Protein AF-A0ABD6YNB9-F1 (afdb_monomer)

pLDDT: mean 78.76, std 14.49, range [44.69, 95.44]

Radius of gyration: 29.6 Å; Cα contacts (8 Å, |Δi|>4): 122; chains: 1; bounding box: 34×37×89 Å

Foldseek 3Di:
DPPVVVVVVVVVVVVVVVVVVVVCVVPPPPPPPLCFWDKDKDKAAWAWDDDDDPGTKTKIKIWIFTGGNNDGPDIDIDIDIDHHPDDPD

Sequence (89 aa):
MSTNLSKKLSIKRVLSITTILCFIFILLPYKMEAKGFGTDTEYGECQWTGGCGESSSGARVVTKKLKIFWITVSKDTGIESCAPSNPPC

Mean predicted aligned error: 15.05 Å

Secondary structure (DSSP, 8-state):
--SHHHHHHHHHHHHHHHHHHHHHHHHS------TTEEEEEEEPP-EEEE--GGG-EEEEEEEEEEEETTEEEEEEEEEEEE--SS---

Structure (mmCIF, N/CA/C/O backbone):
data_AF-A0ABD6YNB9-F1
#
_entry.id   AF-A0ABD6YNB9-F1
#
loop_
_atom_site.group_PDB
_atom_site.id
_atom_site.type_symbol
_atom_site.label_atom_id
_atom_site.label_alt_id
_atom_site.label_comp_id
_atom_site.label_asym_id
_atom_site.label_entity_id
_atom_site.label_seq_id
_atom_site.pdbx_PDB_ins_code
_atom_site.Cartn_x
_atom_site.Cartn_y
_atom_site.Cartn_z
_atom_site.occupancy
_atom_site.B_iso_or_equiv
_atom_site.auth_seq_id
_atom_site.auth_comp_id
_atom_site.auth_asym_id
_atom_site.auth_atom_id
_atom_site.pdbx_PDB_model_num
ATOM 1 N N . MET A 1 1 ? -6.126 30.804 67.287 1.00 44.69 1 MET A N 1
ATOM 2 C CA . MET A 1 1 ? -7.093 29.814 66.758 1.00 44.69 1 MET A CA 1
ATOM 3 C C . MET A 1 1 ? -7.360 30.129 65.278 1.00 44.69 1 MET A C 1
ATOM 5 O O . MET A 1 1 ? -8.320 30.814 64.977 1.00 44.69 1 MET A O 1
ATOM 9 N N . SER A 1 2 ? -6.455 29.767 64.349 1.00 49.56 2 SER A N 1
ATOM 10 C CA . SER A 1 2 ? -6.568 30.193 62.927 1.00 49.56 2 SER A CA 1
ATOM 11 C C . SER A 1 2 ? -5.836 29.284 61.916 1.00 49.56 2 SER A C 1
ATOM 13 O O . SER A 1 2 ? -5.440 29.703 60.837 1.00 49.56 2 SER A O 1
ATOM 15 N N . THR A 1 3 ? -5.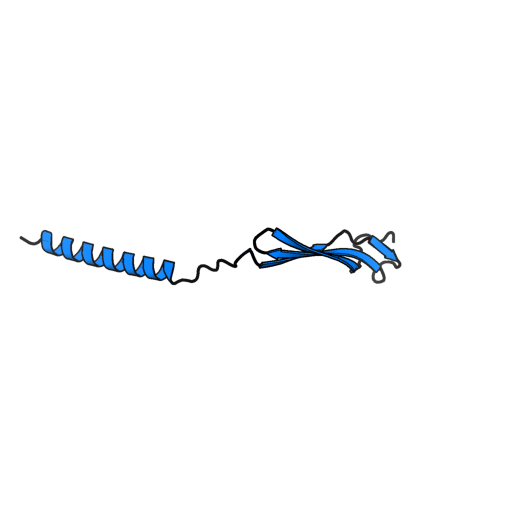607 28.010 62.238 1.00 51.66 3 THR A N 1
ATOM 16 C CA . THR A 1 3 ? -4.922 27.075 61.316 1.00 51.66 3 THR A CA 1
ATOM 17 C C . THR A 1 3 ? -5.893 26.150 60.576 1.00 51.66 3 THR A C 1
ATOM 19 O O . THR A 1 3 ? -5.610 25.719 59.459 1.00 51.66 3 THR A O 1
ATOM 22 N N . ASN A 1 4 ? -7.078 25.901 61.143 1.00 53.97 4 ASN A N 1
ATOM 23 C CA . ASN A 1 4 ? -8.089 25.018 60.549 1.00 53.97 4 ASN A CA 1
ATOM 24 C C . ASN A 1 4 ? -8.876 25.658 59.391 1.00 53.97 4 ASN A C 1
ATOM 26 O O . ASN A 1 4 ? -9.293 24.951 58.473 1.00 53.97 4 ASN A O 1
ATOM 30 N N . LEU A 1 5 ? -9.055 26.984 59.392 1.00 50.38 5 LEU A N 1
ATOM 31 C CA . LEU A 1 5 ? -9.800 27.678 58.334 1.00 50.38 5 LEU A CA 1
ATOM 32 C C . LEU A 1 5 ? -8.988 27.768 57.029 1.00 50.38 5 LEU A C 1
ATOM 34 O O . LEU A 1 5 ? -9.511 27.483 55.954 1.00 50.38 5 LEU A O 1
ATOM 38 N N . SER A 1 6 ? -7.690 28.082 57.142 1.00 52.34 6 SER A N 1
ATOM 39 C CA . SER A 1 6 ? -6.771 28.201 55.999 1.00 52.34 6 SER A CA 1
ATOM 40 C C . SER A 1 6 ? -6.583 26.864 55.262 1.00 52.34 6 SER A C 1
AT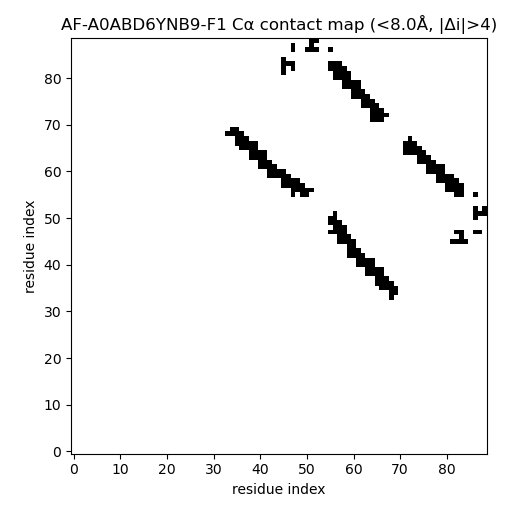OM 42 O O . SER A 1 6 ? -6.686 26.802 54.035 1.00 52.34 6 SER A O 1
ATOM 44 N N . LYS A 1 7 ? -6.448 25.748 56.000 1.00 54.31 7 LYS A N 1
ATOM 45 C CA . LYS A 1 7 ? -6.370 24.399 55.406 1.00 54.31 7 LYS A CA 1
ATOM 46 C C . LYS A 1 7 ? -7.661 23.985 54.688 1.00 54.31 7 LYS A C 1
ATOM 48 O O . LYS A 1 7 ? -7.589 23.454 53.583 1.00 54.31 7 LYS A O 1
ATOM 53 N N . LYS A 1 8 ? -8.841 24.267 55.262 1.00 55.50 8 LYS A N 1
ATOM 54 C CA . LYS A 1 8 ? -10.138 23.974 54.615 1.00 55.50 8 LYS A CA 1
ATOM 55 C C . LYS A 1 8 ? -10.330 24.748 53.308 1.00 55.50 8 LYS A C 1
ATOM 57 O O . LYS A 1 8 ? -10.887 24.198 52.359 1.00 55.50 8 LYS A O 1
ATOM 62 N N . LEU A 1 9 ? -9.875 26.001 53.251 1.00 55.75 9 LEU A N 1
ATOM 63 C CA . LEU A 1 9 ? -9.973 26.835 52.050 1.00 55.75 9 LEU A CA 1
ATOM 64 C C . LEU A 1 9 ? -9.039 26.336 50.932 1.00 55.75 9 LEU A 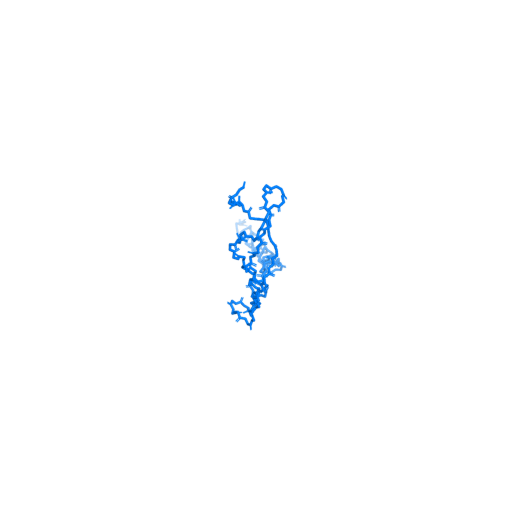C 1
ATOM 66 O O . LEU A 1 9 ? -9.428 26.314 49.765 1.00 55.75 9 LEU A O 1
ATOM 70 N N . SER A 1 10 ? -7.840 25.880 51.306 1.00 62.66 10 SER A N 1
ATOM 71 C CA . SER A 1 10 ? -6.850 25.314 50.383 1.00 62.66 10 SER A CA 1
ATOM 72 C C . SER A 1 10 ? -7.339 24.012 49.739 1.00 62.66 10 SER A C 1
ATOM 74 O O . SER A 1 10 ? -7.330 23.886 48.517 1.00 62.66 10 SER A O 1
ATOM 76 N N . ILE A 1 11 ? -7.888 23.084 50.532 1.00 70.31 11 ILE A N 1
ATOM 77 C CA . ILE A 1 11 ? -8.379 21.789 50.024 1.00 70.31 11 ILE A CA 1
ATOM 78 C C . ILE A 1 11 ? -9.542 21.977 49.039 1.00 70.31 11 ILE A C 1
ATOM 80 O O . ILE A 1 11 ? -9.561 21.343 47.986 1.00 70.31 11 ILE A O 1
ATOM 84 N N . LYS A 1 12 ? -10.487 22.884 49.334 1.00 69.31 12 LYS A N 1
ATOM 85 C CA . LYS A 1 12 ? -11.600 23.187 48.417 1.00 69.31 12 LYS A CA 1
ATOM 86 C C . LYS A 1 12 ? -11.115 23.751 47.079 1.00 69.31 12 LYS A C 1
ATOM 88 O O . LYS A 1 12 ? -11.649 23.377 46.039 1.00 69.31 12 LYS A O 1
ATOM 93 N N . ARG A 1 13 ? -10.098 24.622 47.094 1.00 71.00 13 ARG A N 1
ATOM 94 C CA . ARG A 1 13 ? -9.497 25.161 45.864 1.00 71.00 13 ARG A CA 1
ATOM 95 C C . ARG A 1 13 ? -8.793 24.080 45.054 1.00 71.00 13 ARG A C 1
ATOM 97 O O . ARG A 1 13 ? -9.008 24.009 43.851 1.00 71.00 13 ARG A O 1
ATOM 104 N N . VAL A 1 14 ? -8.013 23.218 45.706 1.00 77.75 14 VAL A N 1
ATOM 105 C CA . VAL A 1 14 ? -7.318 22.112 45.030 1.00 77.75 14 VAL A CA 1
ATOM 106 C C . VAL A 1 14 ? -8.319 21.167 44.367 1.00 77.75 14 VAL A C 1
ATOM 108 O O . VAL A 1 14 ? -8.158 20.859 43.191 1.00 77.75 14 VAL A O 1
ATOM 111 N N . LEU A 1 15 ? -9.389 20.788 45.076 1.00 77.56 15 LEU A N 1
ATOM 112 C CA . LEU A 1 15 ? -10.421 19.886 44.553 1.00 77.56 15 LEU A CA 1
ATOM 113 C C . LEU A 1 15 ? -11.179 20.480 43.355 1.00 77.56 15 LEU A C 1
ATOM 115 O O . LEU A 1 15 ? -11.551 19.756 42.434 1.00 77.56 15 LEU A O 1
ATOM 119 N N . SER A 1 16 ? -11.392 21.799 43.358 1.00 79.56 16 SER A N 1
ATOM 120 C CA . SER A 1 16 ? -12.028 22.511 42.247 1.00 79.56 16 SER A CA 1
ATOM 121 C C . SER A 1 16 ? -11.125 22.570 41.015 1.00 79.56 16 SER A C 1
ATOM 123 O O . SER A 1 16 ? -11.606 22.436 39.896 1.00 79.56 16 SER A O 1
ATOM 125 N N . ILE A 1 17 ? -9.817 22.763 41.200 1.00 82.62 17 ILE A N 1
ATOM 126 C CA . ILE A 1 17 ? -8.863 22.830 40.087 1.00 82.62 17 ILE A CA 1
ATOM 127 C C . ILE A 1 17 ? -8.701 21.449 39.445 1.00 82.62 17 ILE A C 1
ATOM 129 O O . ILE A 1 17 ? -8.707 21.342 38.220 1.00 82.62 17 ILE A O 1
ATOM 133 N N . THR A 1 18 ? -8.619 20.380 40.244 1.00 82.56 18 THR A N 1
ATOM 134 C CA . THR A 1 18 ? -8.522 19.013 39.713 1.00 82.56 18 THR A CA 1
ATOM 135 C C . THR A 1 18 ? -9.784 18.570 38.988 1.00 82.56 18 THR A C 1
ATOM 137 O O . THR A 1 18 ? -9.671 17.936 37.945 1.00 82.56 18 THR A O 1
ATOM 140 N N . THR A 1 19 ? -10.979 18.931 39.464 1.00 82.81 19 THR A N 1
ATOM 141 C CA . THR A 1 19 ? -12.219 18.625 38.726 1.00 82.81 19 THR A CA 1
ATOM 142 C C . THR A 1 19 ? -12.293 19.367 37.397 1.00 82.81 19 THR A C 1
ATOM 144 O O . THR A 1 19 ? -12.636 18.746 36.395 1.00 82.81 19 THR A O 1
ATOM 147 N N . ILE A 1 20 ? -11.912 20.647 37.349 1.00 84.94 20 ILE A N 1
ATOM 148 C CA . ILE A 1 20 ? -11.855 21.414 36.094 1.00 84.94 20 ILE A CA 1
ATOM 149 C C . ILE A 1 20 ? -10.845 20.790 35.121 1.00 84.94 20 ILE A C 1
ATOM 151 O O . ILE A 1 20 ? -11.174 20.588 33.956 1.00 84.94 20 ILE A O 1
ATOM 155 N N . LEU A 1 21 ? -9.651 20.421 35.594 1.00 83.12 21 LEU A N 1
ATOM 156 C CA . LEU A 1 21 ? -8.647 19.736 34.774 1.00 83.12 21 LEU A CA 1
ATOM 157 C C . LEU A 1 21 ? -9.169 18.398 34.239 1.00 83.12 21 LEU A C 1
ATOM 159 O O . LEU A 1 21 ? -9.058 18.151 33.043 1.00 83.12 21 LEU A O 1
ATOM 163 N N . CYS A 1 22 ? -9.791 17.565 35.078 1.00 82.44 22 CYS A N 1
ATOM 164 C CA . CYS A 1 22 ? -10.395 16.307 34.637 1.00 82.44 22 CYS A CA 1
ATOM 165 C C . CYS A 1 22 ? -11.488 16.533 33.585 1.00 82.44 22 CYS A C 1
ATOM 167 O O . CYS A 1 22 ? -11.514 15.828 32.582 1.00 82.44 22 CYS A O 1
ATOM 169 N N . PHE A 1 23 ? -12.355 17.533 33.770 1.00 81.50 23 PHE A N 1
ATOM 170 C CA . PHE A 1 23 ? -13.363 17.889 32.770 1.00 81.50 23 PHE A C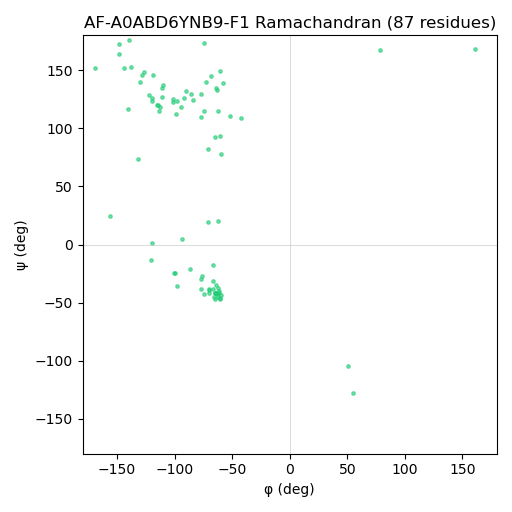A 1
ATOM 171 C C . PHE A 1 23 ? -12.728 18.323 31.451 1.00 81.50 23 PHE A C 1
ATOM 173 O O . PHE A 1 23 ? -13.186 17.898 30.398 1.00 81.50 23 PHE A O 1
ATOM 180 N N . ILE A 1 24 ? -11.650 19.108 31.493 1.00 80.69 24 ILE A N 1
ATOM 181 C CA . ILE A 1 24 ? -10.904 19.508 30.295 1.00 80.69 24 ILE A CA 1
ATOM 182 C C . ILE A 1 24 ? -10.287 18.284 29.608 1.00 80.69 24 ILE A C 1
ATOM 184 O O . ILE A 1 24 ? -10.390 18.178 28.395 1.00 80.69 24 ILE A O 1
ATOM 188 N N . PHE A 1 25 ? -9.711 17.330 30.346 1.00 73.00 25 PHE A N 1
ATOM 189 C CA . PHE A 1 25 ? -9.162 16.097 29.764 1.00 73.00 25 PHE A CA 1
ATOM 190 C C . PHE A 1 25 ? -10.227 15.167 29.167 1.00 73.00 25 PHE A C 1
ATOM 192 O O . PHE A 1 25 ? -9.938 14.479 28.195 1.00 73.00 25 PHE A O 1
ATOM 199 N N . ILE A 1 26 ? -11.442 15.147 29.724 1.00 72.69 26 ILE A N 1
ATOM 200 C CA . ILE A 1 26 ? -12.570 14.364 29.191 1.00 72.69 26 ILE A CA 1
ATOM 201 C C . ILE A 1 26 ? -13.194 15.053 27.967 1.00 72.69 26 ILE A C 1
ATOM 203 O O . ILE A 1 26 ? -13.606 14.380 27.026 1.00 72.69 26 ILE A O 1
ATOM 207 N N . LEU A 1 27 ? -13.291 16.386 27.988 1.00 68.25 27 LEU A N 1
ATOM 208 C CA . LEU A 1 27 ? -13.927 17.184 26.935 1.00 68.25 27 LEU A CA 1
ATOM 209 C C . LEU A 1 27 ? -12.980 17.548 25.793 1.00 68.25 27 LEU A C 1
ATOM 211 O O . LEU A 1 27 ? -13.458 17.859 24.704 1.00 68.25 27 LEU A O 1
ATOM 215 N N . LEU A 1 28 ? -11.662 17.527 26.012 1.00 66.88 28 LEU A N 1
ATOM 216 C CA . LEU A 1 28 ? -10.693 17.569 24.928 1.00 66.88 28 LEU A CA 1
ATOM 217 C C . LEU A 1 28 ? -10.931 16.312 24.096 1.00 66.88 28 LEU A C 1
ATOM 219 O O . LEU A 1 28 ? -10.710 15.213 24.610 1.00 66.88 28 LEU A O 1
ATOM 223 N N . PRO A 1 29 ? -11.359 16.438 22.828 1.00 56.72 29 PRO A N 1
ATOM 224 C CA . PRO A 1 29 ? -11.367 15.306 21.932 1.00 56.72 29 PRO A CA 1
ATOM 225 C C . PRO A 1 29 ? -9.901 14.936 21.745 1.00 56.72 29 PRO A C 1
ATOM 227 O O . PRO A 1 29 ? -9.190 15.500 20.912 1.00 56.72 29 PRO A O 1
ATOM 230 N N . TYR A 1 30 ? -9.420 14.013 22.579 1.00 58.44 30 TYR A N 1
ATOM 231 C CA . TYR A 1 30 ? -8.236 13.244 22.276 1.00 58.44 30 TYR A CA 1
ATOM 232 C C . TYR A 1 30 ? -8.547 12.700 20.896 1.00 58.44 30 TYR A C 1
ATOM 234 O O . TYR A 1 30 ? -9.523 11.964 20.747 1.00 58.44 30 TYR A O 1
ATOM 242 N N . LYS A 1 31 ? -7.833 13.178 19.874 1.00 53.06 31 LYS A N 1
ATOM 243 C CA . LYS A 1 31 ? -7.911 12.646 18.520 1.00 53.06 31 LYS A CA 1
ATOM 244 C C . LYS A 1 31 ? -7.516 11.173 18.602 1.00 53.06 31 LYS A C 1
ATOM 246 O O . LYS A 1 31 ? -6.406 10.788 18.264 1.00 53.06 31 LYS A O 1
ATOM 251 N N . MET A 1 32 ? -8.428 10.330 19.062 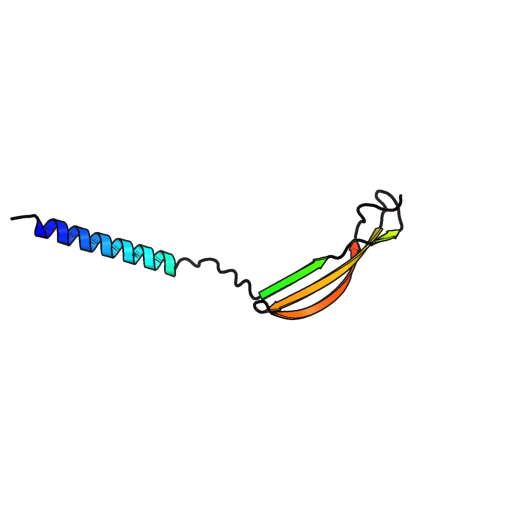1.00 54.31 32 MET A N 1
ATOM 252 C CA . MET A 1 32 ? -8.530 8.977 18.596 1.00 54.31 32 MET A CA 1
ATOM 253 C C . MET A 1 32 ? -9.069 9.160 17.193 1.00 54.31 32 MET A C 1
ATOM 255 O O . MET A 1 32 ? -10.270 9.106 16.950 1.00 54.31 32 MET A O 1
ATOM 259 N N . GLU A 1 33 ? -8.156 9.453 16.263 1.00 52.56 33 GLU A N 1
ATOM 260 C CA . GLU A 1 33 ? -8.309 8.914 14.926 1.00 52.56 33 GLU A CA 1
ATOM 261 C C . GLU A 1 33 ? -8.732 7.474 15.164 1.00 52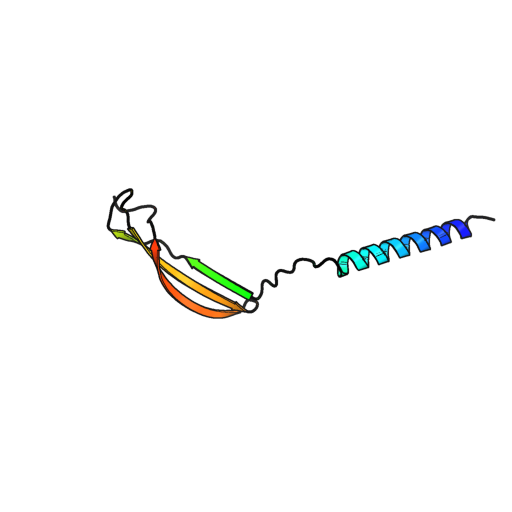.56 33 GLU A C 1
ATOM 263 O O . GLU A 1 33 ? -7.981 6.687 15.750 1.00 52.56 33 GLU A O 1
ATOM 268 N N . ALA A 1 34 ? -9.993 7.169 14.872 1.00 52.00 34 ALA A N 1
ATOM 269 C CA . ALA A 1 34 ? -10.437 5.804 14.869 1.00 52.00 34 ALA A CA 1
ATOM 270 C C . ALA A 1 34 ? -9.568 5.149 13.800 1.00 52.00 34 ALA A C 1
ATOM 272 O O . ALA A 1 34 ? -9.906 5.184 12.620 1.00 52.00 34 ALA A O 1
ATOM 273 N N . LYS A 1 35 ? -8.441 4.552 14.216 1.00 54.78 35 LYS A N 1
ATOM 274 C CA . LYS A 1 35 ? -7.527 3.727 13.409 1.00 54.78 35 LYS A CA 1
ATOM 275 C C . LYS A 1 35 ? -8.228 2.475 12.875 1.00 54.78 35 LYS A C 1
ATOM 277 O O . LYS A 1 35 ? -7.586 1.473 12.592 1.00 54.78 35 LYS A O 1
ATOM 282 N N . GLY A 1 36 ? -9.556 2.509 12.843 1.00 54.78 36 GLY A N 1
ATOM 283 C CA . GLY A 1 36 ? -10.404 1.433 12.453 1.00 54.78 36 GLY A CA 1
ATOM 284 C C . GLY A 1 36 ? -10.868 1.522 11.015 1.00 54.78 36 GLY A C 1
ATOM 285 O O . GLY A 1 36 ? -10.989 0.509 10.354 1.00 54.78 36 GLY A O 1
ATOM 286 N N . PHE A 1 37 ? -11.123 2.710 10.492 1.00 65.06 37 PHE A N 1
ATOM 287 C CA . PHE A 1 37 ? -11.640 2.825 9.135 1.00 65.06 37 PHE A CA 1
ATOM 288 C C . PHE A 1 37 ? -10.584 3.478 8.265 1.00 65.06 37 PHE A C 1
ATOM 290 O O . PHE A 1 37 ? -10.173 4.605 8.527 1.00 65.06 37 PHE A O 1
ATOM 297 N N . GLY A 1 38 ? -10.120 2.752 7.253 1.00 75.69 38 GLY A N 1
ATOM 298 C CA . GLY A 1 38 ? -9.059 3.245 6.389 1.00 75.69 38 GLY A CA 1
ATOM 299 C C . GLY A 1 38 ? -8.855 2.390 5.153 1.00 75.69 38 GLY A C 1
ATOM 300 O O . GLY A 1 38 ? -9.132 1.191 5.140 1.00 75.69 38 GLY A O 1
ATOM 301 N N . THR A 1 39 ? -8.372 3.033 4.098 1.00 82.81 39 THR A N 1
ATOM 302 C CA . THR A 1 39 ? -7.868 2.362 2.904 1.00 82.81 39 THR A CA 1
ATOM 303 C C . THR A 1 39 ? -6.352 2.301 2.987 1.00 82.81 39 THR A C 1
ATOM 305 O O . THR A 1 39 ? -5.689 3.332 2.884 1.00 82.81 39 THR A O 1
ATOM 308 N N . ASP A 1 40 ? -5.809 1.099 3.129 1.00 85.75 40 ASP A N 1
ATOM 309 C CA . ASP A 1 40 ? -4.374 0.867 3.024 1.00 85.75 40 ASP A CA 1
ATOM 310 C C . ASP A 1 40 ? -4.032 0.558 1.571 1.00 85.75 40 ASP A C 1
ATOM 312 O O . ASP A 1 40 ? -4.693 -0.257 0.927 1.00 85.75 40 ASP A O 1
ATOM 316 N N . THR A 1 41 ? -3.001 1.206 1.042 1.00 90.31 41 THR A N 1
ATOM 317 C CA . THR A 1 41 ? -2.499 0.918 -0.305 1.00 90.31 41 THR A CA 1
ATOM 318 C C . THR A 1 41 ? -1.095 0.351 -0.196 1.00 90.31 41 THR A C 1
ATOM 320 O O . THR A 1 41 ? -0.194 1.003 0.324 1.00 90.31 41 THR A O 1
ATOM 323 N N . GLU A 1 42 ? -0.916 -0.869 -0.685 1.00 91.38 42 GLU A N 1
ATOM 324 C CA . GLU A 1 42 ? 0.375 -1.535 -0.790 1.00 91.38 42 GLU A CA 1
ATOM 325 C C . GLU A 1 42 ? 0.861 -1.447 -2.234 1.00 91.38 42 GLU A C 1
ATOM 327 O O . GLU A 1 42 ? 0.164 -1.855 -3.168 1.00 91.38 42 GLU A O 1
ATOM 332 N N . TYR A 1 43 ? 2.066 -0.913 -2.407 1.00 92.00 43 TYR A N 1
ATOM 333 C CA . TYR A 1 43 ? 2.729 -0.810 -3.698 1.00 92.00 43 TYR A CA 1
ATOM 334 C C . TYR A 1 43 ? 3.777 -1.913 -3.804 1.00 92.00 43 TYR A C 1
ATOM 336 O O . TYR A 1 43 ? 4.663 -2.009 -2.958 1.00 92.00 43 TYR A O 1
ATOM 344 N N . GLY A 1 44 ? 3.664 -2.745 -4.835 1.00 91.94 44 GLY A N 1
ATOM 345 C CA . GLY A 1 44 ? 4.725 -3.663 -5.224 1.00 91.94 44 GLY A CA 1
ATOM 346 C C . GLY A 1 44 ? 5.880 -2.939 -5.916 1.00 91.94 44 GLY A C 1
ATOM 347 O O . GLY A 1 44 ? 5.795 -1.751 -6.242 1.00 91.94 44 GLY A O 1
ATOM 348 N N . GLU A 1 45 ? 6.946 -3.692 -6.175 1.00 93.00 45 GLU A N 1
ATOM 349 C CA . GLU A 1 45 ? 8.097 -3.230 -6.952 1.00 93.00 45 GLU A CA 1
ATOM 350 C C . GLU A 1 45 ? 7.681 -2.774 -8.355 1.00 93.00 45 GLU A C 1
ATOM 352 O O . GLU A 1 45 ? 6.865 -3.420 -9.022 1.00 93.00 45 GLU A O 1
ATOM 357 N N . CYS A 1 46 ? 8.267 -1.666 -8.810 1.00 92.75 46 CYS A N 1
ATOM 358 C CA . CYS A 1 46 ? 8.082 -1.192 -10.175 1.00 92.75 46 CYS A CA 1
ATOM 359 C C . CYS A 1 46 ? 8.937 -2.031 -11.124 1.00 92.75 46 CYS A C 1
ATOM 361 O O . CYS A 1 46 ? 10.161 -1.928 -11.122 1.00 92.75 46 CYS A O 1
ATOM 363 N N . GLN A 1 47 ? 8.288 -2.864 -11.934 1.00 93.19 47 GLN A N 1
ATOM 364 C CA . GLN A 1 47 ? 8.951 -3.670 -12.950 1.00 93.19 47 GLN A CA 1
ATOM 365 C C . GLN A 1 47 ? 9.101 -2.846 -14.223 1.00 93.19 47 GLN A C 1
ATOM 367 O O . GLN A 1 47 ? 8.134 -2.254 -14.698 1.00 93.19 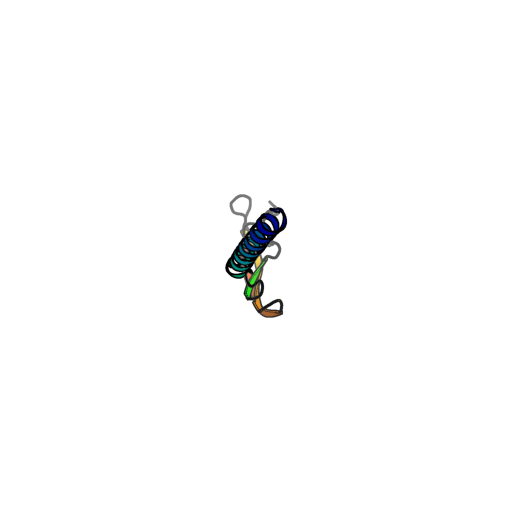47 GLN A O 1
ATOM 372 N N . TRP A 1 48 ? 10.308 -2.805 -14.779 1.00 93.00 48 TRP A N 1
ATOM 373 C CA . TRP A 1 48 ? 10.559 -2.123 -16.045 1.00 93.00 48 TRP A CA 1
ATOM 374 C C . TRP A 1 48 ? 9.794 -2.802 -17.189 1.00 93.00 48 TRP A C 1
ATOM 376 O O . TRP A 1 48 ? 9.804 -4.025 -17.314 1.00 93.00 48 TRP A O 1
ATOM 386 N N . THR A 1 49 ? 9.141 -2.001 -18.029 1.00 92.12 49 THR A N 1
ATOM 387 C CA . THR A 1 49 ? 8.365 -2.475 -19.187 1.00 92.12 49 THR A CA 1
ATOM 388 C C . THR A 1 49 ? 8.871 -1.923 -20.517 1.00 92.12 49 THR A C 1
ATOM 390 O O . THR A 1 49 ? 8.479 -2.430 -21.564 1.00 92.12 49 THR A O 1
ATOM 393 N N . GLY A 1 50 ? 9.730 -0.900 -20.504 1.00 90.75 50 GLY A N 1
ATOM 394 C CA . GLY A 1 50 ? 10.312 -0.327 -21.719 1.00 90.75 50 GLY A CA 1
ATOM 395 C C . GLY A 1 50 ? 10.876 1.080 -21.520 1.00 90.75 50 GLY A C 1
ATOM 396 O O . GLY A 1 50 ? 10.600 1.728 -20.513 1.00 90.75 50 GLY A O 1
ATOM 397 N N . GLY A 1 51 ? 11.633 1.572 -22.504 1.00 86.81 51 GLY A N 1
ATOM 398 C CA . GLY A 1 51 ? 12.243 2.911 -22.490 1.00 86.81 51 GLY A CA 1
ATOM 399 C C . GLY A 1 51 ? 13.505 3.017 -21.622 1.00 86.81 51 GLY A C 1
ATOM 400 O O . GLY A 1 51 ? 13.799 2.116 -20.839 1.00 86.81 51 GLY A O 1
ATOM 401 N N . CYS A 1 52 ? 14.253 4.115 -21.763 1.00 85.06 52 CYS A N 1
ATOM 402 C CA . CYS A 1 52 ? 15.525 4.354 -21.060 1.00 85.06 52 CYS A CA 1
ATOM 403 C C . CYS A 1 52 ? 15.625 5.800 -20.553 1.00 85.06 52 CYS A C 1
ATOM 405 O O . CYS A 1 52 ? 15.027 6.713 -21.138 1.00 85.06 52 CYS A O 1
ATOM 407 N N . GLY A 1 53 ? 16.387 6.021 -19.477 1.00 81.00 53 GLY A N 1
ATOM 408 C CA . GLY A 1 53 ? 16.557 7.347 -18.873 1.00 81.00 53 GLY A CA 1
ATOM 409 C C . GLY A 1 53 ? 15.216 8.000 -18.509 1.00 81.00 53 GLY A C 1
ATOM 410 O O . GLY A 1 53 ? 14.362 7.373 -17.880 1.00 81.00 53 GLY A O 1
ATOM 411 N N . GLU A 1 54 ? 14.995 9.238 -18.957 1.00 81.62 54 GLU A N 1
ATOM 412 C CA . GLU A 1 54 ? 13.747 9.988 -18.717 1.00 81.62 54 GLU A CA 1
ATOM 413 C C . GLU A 1 54 ? 12.510 9.391 -19.412 1.00 81.62 54 GLU A C 1
ATOM 415 O O . GLU A 1 54 ? 11.383 9.693 -19.034 1.00 81.62 54 GLU A O 1
ATOM 420 N N . SER A 1 55 ? 12.709 8.520 -20.408 1.00 85.50 55 SER A N 1
ATOM 421 C CA . SER A 1 55 ? 11.627 7.792 -21.089 1.00 85.50 55 SER A CA 1
ATOM 422 C C . SER A 1 55 ? 11.354 6.409 -20.488 1.00 85.50 55 SER A C 1
ATOM 424 O O . SER A 1 55 ? 10.562 5.645 -21.040 1.00 85.50 55 SER A O 1
ATOM 426 N N . SER A 1 56 ? 12.029 6.053 -19.388 1.00 88.75 56 SER A N 1
ATOM 427 C CA . SER A 1 56 ? 11.830 4.760 -18.739 1.00 88.75 56 SER A CA 1
ATOM 428 C C . SER A 1 56 ? 10.403 4.619 -18.206 1.00 88.75 56 SER A C 1
ATOM 430 O O . SER A 1 56 ? 9.841 5.503 -17.561 1.00 88.75 56 SER A O 1
ATOM 432 N N . SER A 1 57 ? 9.806 3.471 -18.499 1.00 91.94 57 SER A N 1
ATOM 433 C CA . SER A 1 57 ? 8.444 3.122 -18.128 1.00 91.94 57 SER A CA 1
ATOM 434 C C . SER A 1 57 ? 8.432 1.767 -17.442 1.00 91.94 57 SER A C 1
ATOM 436 O O . SER A 1 57 ? 9.222 0.868 -17.750 1.00 91.94 57 SER A O 1
ATOM 438 N N . GLY A 1 58 ? 7.528 1.632 -16.487 1.00 93.81 58 GLY A N 1
ATOM 439 C CA . GLY A 1 58 ? 7.323 0.413 -15.742 1.00 93.81 58 GLY A CA 1
ATOM 440 C C . GLY A 1 58 ? 5.873 0.240 -15.331 1.00 93.81 58 GLY A C 1
ATOM 441 O O . GLY A 1 58 ? 5.031 1.134 -15.468 1.00 93.81 58 GLY A O 1
ATOM 442 N N . ALA A 1 59 ? 5.600 -0.933 -14.789 1.00 94.06 59 ALA A N 1
ATOM 443 C CA . ALA A 1 59 ? 4.324 -1.301 -14.216 1.00 94.06 59 ALA A CA 1
ATOM 444 C C . ALA A 1 59 ? 4.555 -1.888 -12.823 1.00 94.06 59 ALA A C 1
ATOM 446 O O . ALA A 1 59 ? 5.492 -2.657 -12.602 1.00 94.06 59 ALA A O 1
ATOM 447 N N . ARG A 1 60 ? 3.687 -1.541 -11.875 1.00 94.81 60 ARG A N 1
ATOM 448 C CA . ARG A 1 60 ? 3.692 -2.123 -10.531 1.00 94.81 60 ARG A CA 1
ATOM 449 C C . ARG A 1 60 ? 2.323 -2.660 -10.180 1.00 94.81 60 ARG A C 1
ATOM 451 O O . ARG A 1 60 ? 1.296 -2.110 -10.580 1.00 94.81 60 ARG A O 1
ATOM 458 N N . VAL A 1 61 ? 2.322 -3.710 -9.373 1.00 95.31 61 VAL A N 1
ATOM 459 C CA . VAL A 1 61 ? 1.100 -4.210 -8.754 1.00 95.31 61 VAL A CA 1
ATOM 460 C C . VAL A 1 61 ? 0.740 -3.291 -7.592 1.00 95.31 61 VAL A C 1
ATOM 462 O O . VAL A 1 61 ? 1.576 -3.016 -6.731 1.00 95.31 61 VAL A O 1
ATOM 465 N N . VAL A 1 62 ? -0.504 -2.829 -7.554 1.00 95.44 62 VAL A N 1
ATOM 466 C CA . VAL A 1 62 ? -1.039 -2.004 -6.470 1.00 95.44 62 VAL A CA 1
ATOM 467 C C . VAL A 1 62 ? -2.202 -2.736 -5.836 1.00 95.44 62 VAL A C 1
ATOM 469 O O . VAL A 1 62 ? -3.139 -3.150 -6.515 1.00 95.44 62 VAL A O 1
ATOM 472 N N . THR A 1 63 ? -2.128 -2.907 -4.523 1.00 93.44 63 THR A N 1
ATOM 473 C CA . THR A 1 63 ? -3.157 -3.578 -3.738 1.00 93.44 63 THR A CA 1
ATOM 474 C C . THR A 1 63 ? -3.811 -2.571 -2.807 1.00 93.44 63 THR A C 1
ATOM 476 O O . THR A 1 63 ? -3.170 -2.072 -1.887 1.00 93.44 63 THR A O 1
ATOM 479 N N . LYS A 1 64 ? -5.099 -2.298 -3.010 1.00 91.19 64 LYS A N 1
ATOM 480 C CA . LYS A 1 64 ? -5.907 -1.450 -2.129 1.00 91.19 64 LYS A CA 1
ATOM 481 C C . LYS A 1 64 ? -6.706 -2.347 -1.191 1.00 91.19 64 LYS A C 1
ATOM 483 O O . LYS A 1 64 ? -7.427 -3.236 -1.636 1.00 91.19 64 LYS A O 1
ATOM 488 N N . LYS A 1 65 ? -6.548 -2.141 0.112 1.00 90.06 65 LYS A N 1
ATOM 489 C CA . LYS A 1 65 ? -7.221 -2.889 1.175 1.00 90.06 65 LYS A CA 1
ATOM 490 C C . LYS A 1 65 ? -8.130 -1.944 1.934 1.00 90.06 65 LYS A C 1
ATOM 492 O O . LYS A 1 65 ? -7.653 -0.982 2.529 1.00 90.06 65 LYS A O 1
ATOM 497 N N . LEU A 1 66 ? -9.424 -2.232 1.955 1.00 86.50 66 LEU A N 1
ATOM 498 C CA . LEU A 1 66 ? -10.331 -1.555 2.871 1.00 86.50 66 LEU A CA 1
ATOM 499 C C . LEU A 1 66 ? -10.265 -2.264 4.220 1.00 86.50 66 LEU A C 1
ATOM 501 O O . LEU A 1 66 ? -10.500 -3.474 4.304 1.00 86.50 66 LEU A O 1
ATOM 505 N N . LYS A 1 67 ? -9.957 -1.512 5.273 1.00 84.00 67 LYS A N 1
ATOM 506 C CA . LYS A 1 67 ? -9.962 -1.997 6.649 1.00 84.00 67 LYS A CA 1
ATOM 507 C C . LYS A 1 67 ? -11.113 -1.387 7.435 1.00 84.00 67 LYS A C 1
ATOM 509 O O . LYS A 1 67 ? -11.392 -0.192 7.332 1.00 84.00 67 LYS A O 1
ATOM 514 N N . ILE A 1 68 ? -11.756 -2.249 8.217 1.00 83.12 68 ILE A N 1
ATOM 515 C CA . ILE A 1 68 ? -12.717 -1.900 9.260 1.00 83.12 68 ILE A CA 1
ATOM 516 C C . ILE A 1 68 ? -12.160 -2.436 10.578 1.00 83.12 68 ILE A C 1
ATOM 518 O O . ILE A 1 68 ? -11.847 -3.620 10.712 1.00 83.12 68 ILE A O 1
ATOM 522 N N . PHE A 1 69 ? -12.002 -1.551 11.549 1.00 80.50 69 PHE A N 1
ATOM 523 C CA . PHE A 1 69 ? -11.095 -1.731 12.673 1.00 80.50 69 PHE A CA 1
ATOM 524 C C . PHE A 1 69 ? -9.673 -2.120 12.200 1.00 80.50 69 PHE A C 1
ATOM 526 O O . PHE A 1 69 ? -8.927 -1.319 11.648 1.00 80.50 69 PHE A O 1
ATOM 533 N N . TRP A 1 70 ? -9.302 -3.380 12.342 1.00 73.62 70 TRP A N 1
ATOM 534 C CA . TRP A 1 70 ? -8.027 -3.942 11.871 1.00 73.62 70 TRP A CA 1
ATOM 535 C C . TRP A 1 70 ? -8.240 -5.062 10.844 1.00 73.62 70 TRP A C 1
ATOM 537 O O . TRP A 1 70 ? -7.282 -5.674 10.373 1.00 73.62 70 TRP A O 1
ATOM 547 N N . ILE A 1 71 ? -9.497 -5.350 10.503 1.00 79.12 71 ILE A N 1
ATOM 548 C CA . ILE A 1 71 ? -9.893 -6.460 9.644 1.00 79.12 71 ILE A CA 1
ATOM 549 C C . ILE A 1 71 ? -9.958 -5.949 8.209 1.00 79.12 71 ILE A C 1
ATOM 551 O O . ILE A 1 71 ? -10.641 -4.969 7.918 1.00 79.12 71 ILE A O 1
ATOM 555 N N . THR A 1 72 ? -9.248 -6.622 7.304 1.00 85.12 72 THR A N 1
ATOM 556 C CA . THR A 1 72 ? -9.364 -6.343 5.867 1.00 85.12 72 THR A CA 1
ATOM 557 C C . THR A 1 72 ? -10.683 -6.920 5.371 1.00 85.12 72 THR A C 1
ATOM 559 O O . THR A 1 72 ? -10.868 -8.133 5.409 1.00 85.12 72 THR A O 1
ATOM 562 N N . VAL A 1 73 ? -11.596 -6.057 4.933 1.00 88.44 73 VAL A N 1
ATOM 563 C CA . VAL A 1 73 ? -12.937 -6.449 4.466 1.00 88.44 73 VAL A CA 1
ATOM 564 C C . VAL A 1 73 ? -13.032 -6.526 2.947 1.00 88.44 73 VAL A C 1
ATOM 566 O O . VAL A 1 73 ? -13.846 -7.278 2.423 1.00 88.44 73 VAL A O 1
ATOM 569 N N . SER A 1 74 ? -12.178 -5.794 2.233 1.00 86.25 74 SER A N 1
ATOM 570 C CA . SER A 1 74 ? -12.020 -5.935 0.788 1.00 86.25 74 SER A CA 1
ATOM 571 C C . SER A 1 74 ? -10.565 -5.738 0.383 1.00 86.25 74 SER A C 1
ATOM 573 O O . SER A 1 74 ? -9.793 -5.051 1.062 1.00 86.25 74 SER A O 1
ATOM 575 N N . LYS A 1 75 ? -10.186 -6.384 -0.718 1.00 90.50 75 LYS A N 1
ATOM 576 C CA . LYS A 1 75 ? -8.860 -6.297 -1.319 1.00 90.50 75 LYS A CA 1
ATOM 577 C C . LYS A 1 75 ? -9.026 -6.261 -2.831 1.00 90.50 75 LYS A C 1
ATOM 579 O O . LYS A 1 75 ? -9.435 -7.260 -3.412 1.00 90.50 75 LYS A O 1
ATOM 584 N N . ASP A 1 76 ? -8.623 -5.157 -3.438 1.00 92.31 76 ASP A N 1
ATOM 585 C CA . ASP A 1 76 ? -8.552 -5.008 -4.887 1.00 92.31 76 ASP A CA 1
ATOM 586 C C . ASP A 1 76 ? -7.095 -4.922 -5.315 1.00 92.31 76 ASP A C 1
ATOM 588 O O . ASP A 1 76 ? -6.284 -4.240 -4.687 1.00 92.31 76 ASP A O 1
ATOM 592 N N . THR A 1 77 ? -6.745 -5.654 -6.368 1.00 92.81 77 THR A N 1
ATOM 593 C CA . THR A 1 77 ? -5.386 -5.684 -6.915 1.00 92.81 77 THR A CA 1
ATOM 594 C C . THR A 1 77 ? -5.437 -5.262 -8.373 1.00 92.81 77 THR A C 1
ATOM 596 O O . THR A 1 77 ? -6.231 -5.796 -9.142 1.00 92.81 77 THR A O 1
ATOM 599 N N . GLY A 1 78 ? -4.598 -4.301 -8.743 1.00 92.81 78 GLY A N 1
ATOM 600 C CA . GLY A 1 78 ? -4.505 -3.778 -10.100 1.00 92.81 78 GLY A CA 1
ATOM 601 C C . GLY A 1 78 ? -3.062 -3.534 -10.514 1.00 92.81 78 GLY A C 1
ATOM 602 O O . GLY A 1 78 ? -2.133 -3.705 -9.722 1.00 92.81 78 GLY A O 1
ATOM 603 N N . ILE A 1 79 ? -2.888 -3.132 -11.768 1.00 94.69 79 ILE A N 1
ATOM 604 C CA . ILE A 1 79 ? -1.598 -2.721 -12.318 1.00 94.69 79 ILE A CA 1
ATOM 605 C C . ILE A 1 79 ? -1.665 -1.216 -12.572 1.00 94.69 79 ILE A C 1
ATOM 607 O O . ILE A 1 79 ? -2.582 -0.744 -13.240 1.00 94.69 79 ILE A O 1
ATOM 611 N N . GLU A 1 80 ? -0.702 -0.472 -12.036 1.00 94.50 80 GLU A N 1
ATOM 612 C CA . GLU A 1 80 ? -0.539 0.962 -12.288 1.00 94.50 80 GLU A CA 1
ATOM 613 C C . GLU A 1 80 ? 0.821 1.218 -12.948 1.00 94.50 80 GLU A C 1
ATOM 615 O O . GLU A 1 80 ? 1.811 0.543 -12.646 1.00 94.50 80 GLU A O 1
ATOM 620 N N . SER A 1 81 ? 0.877 2.205 -13.844 1.00 93.25 81 SER A N 1
ATOM 621 C CA . SER A 1 81 ? 2.136 2.657 -14.440 1.00 93.25 81 SER A CA 1
ATOM 622 C C . SER A 1 81 ? 3.020 3.347 -13.397 1.00 93.25 81 SER A C 1
ATOM 624 O O . SER A 1 81 ? 2.534 4.041 -1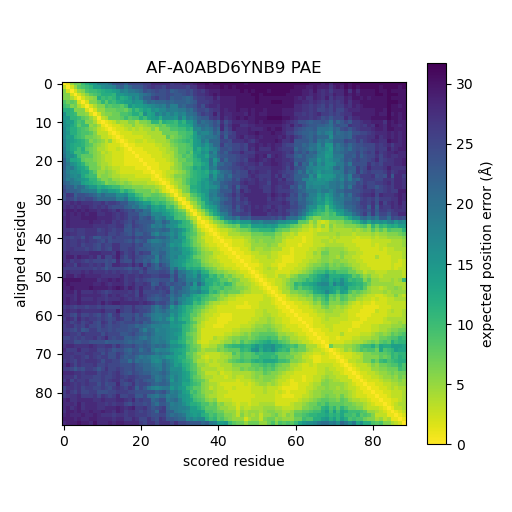2.502 1.00 93.25 81 SER A O 1
ATOM 626 N N . CYS A 1 82 ? 4.330 3.166 -13.517 1.00 92.25 82 CYS A N 1
ATOM 627 C CA . CYS A 1 82 ? 5.333 3.753 -12.633 1.00 92.25 82 CYS A CA 1
ATOM 628 C C . CYS A 1 82 ? 6.639 4.030 -13.392 1.00 92.25 82 CYS A C 1
ATOM 630 O O . CYS A 1 82 ? 6.850 3.506 -14.484 1.00 92.25 82 CYS A O 1
ATOM 632 N N . ALA A 1 83 ? 7.516 4.852 -12.811 1.00 91.25 83 ALA A N 1
ATOM 633 C CA . ALA A 1 83 ? 8.878 5.049 -13.303 1.00 91.25 83 ALA A CA 1
ATOM 634 C C . ALA A 1 83 ? 9.832 4.107 -12.537 1.00 91.25 83 ALA A C 1
ATOM 636 O O . ALA A 1 83 ? 9.902 4.205 -11.307 1.00 91.25 83 ALA A O 1
ATOM 637 N N . PRO A 1 84 ? 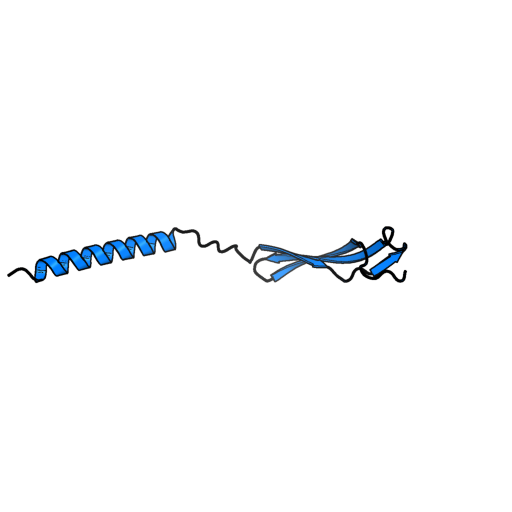10.525 3.170 -13.209 1.00 88.56 84 PRO A N 1
ATOM 638 C CA . PRO A 1 84 ? 11.438 2.241 -12.552 1.00 88.56 84 PRO A CA 1
ATOM 639 C C . PRO A 1 84 ? 12.718 2.960 -12.114 1.00 88.56 84 PRO A C 1
ATOM 641 O O . PRO A 1 84 ? 13.255 3.787 -12.842 1.00 88.56 84 PRO A O 1
ATOM 644 N N . SER A 1 85 ? 13.226 2.635 -10.923 1.00 85.62 85 SER A N 1
ATOM 645 C CA . SER A 1 85 ? 14.420 3.294 -10.368 1.00 85.62 85 SER A CA 1
ATOM 646 C C . SER A 1 85 ? 15.729 2.819 -11.003 1.00 85.62 85 SER A C 1
ATOM 648 O O . SER A 1 85 ? 16.688 3.578 -11.037 1.00 85.62 85 SER A O 1
ATOM 650 N N . ASN A 1 86 ? 15.755 1.580 -11.502 1.00 82.94 86 ASN A N 1
ATOM 651 C CA . ASN A 1 86 ? 16.909 0.967 -12.163 1.00 82.94 86 ASN A CA 1
ATOM 652 C C . ASN A 1 86 ? 16.467 0.309 -13.483 1.00 82.94 86 ASN A C 1
ATOM 654 O O . ASN A 1 86 ? 16.321 -0.916 -13.538 1.00 82.94 86 ASN A O 1
ATOM 658 N N . PRO A 1 87 ? 16.173 1.096 -14.531 1.00 80.69 87 PRO A N 1
ATOM 659 C CA . PRO A 1 87 ? 15.981 0.539 -15.862 1.00 80.69 87 PRO A CA 1
ATOM 660 C C . PRO A 1 87 ? 17.273 -0.172 -16.333 1.00 80.69 87 PRO A C 1
ATOM 662 O O . PRO A 1 87 ? 18.369 0.207 -15.921 1.00 80.69 87 PRO A O 1
ATOM 665 N N . PRO A 1 88 ? 17.184 -1.230 -17.165 1.00 80.69 88 PRO A N 1
ATOM 666 C CA . PRO A 1 88 ? 18.341 -1.989 -17.672 1.00 80.69 88 PRO A CA 1
ATOM 667 C C . PRO A 1 88 ? 19.199 -1.216 -18.704 1.00 80.69 88 PRO A C 1
ATOM 669 O O . PRO A 1 88 ? 19.957 -1.811 -19.470 1.00 80.69 88 PRO A O 1
ATOM 672 N N . CYS A 1 89 ? 19.050 0.104 -18.716 1.00 77.00 89 CYS A N 1
ATOM 673 C CA . CYS A 1 89 ? 19.682 1.142 -19.509 1.00 77.00 89 CYS A CA 1
ATOM 674 C C . CYS A 1 89 ? 19.413 2.477 -18.781 1.00 77.00 89 CYS A C 1
ATOM 676 O O . CYS A 1 89 ? 20.245 3.388 -18.917 1.00 77.00 89 CYS A O 1
#

Solvent-accessible surface area (backbone atoms only — not comparable to full-atom values): 5204 Å² total; per-residue (Å²): 144,74,66,70,62,58,54,55,55,49,53,55,51,51,55,52,52,51,51,52,51,50,48,49,64,70,67,45,77,72,80,68,68,65,81,22,67,48,76,47,75,48,75,50,72,52,41,68,73,45,64,46,70,95,59,33,32,15,42,18,47,36,36,43,30,39,27,53,49,88,44,74,77,44,76,49,77,49,77,44,81,40,72,34,93,76,51,104,95

Nearest PDB structures (foldseek):
  8rjw-assembly1_G  TM=5.606E-01  e=9.509E-01  Homo sapiens
  3e99-assembly1_A  TM=4.286E-01  e=1.206E+00  Burkholderia mallei ATCC 23344
  2ux0-assembly1_A  TM=4.378E-01  e=1.828E+00  Homo sapiens
  8f2u-assembly1_A  TM=3.793E-01  e=2.059E+00  Homo sapiens
  2ckf-assembly1_F  TM=4.544E-01  e=9.098E+00  Sphingomonas sp. CHY-1